Protein AF-A0A0F5IUZ1-F1 (afdb_monomer_lite)

Secondary structure (DSSP, 8-state):
-----------SPPPPS--S-HHHHHHHHH-SS--HHHHHHHHTTS-HHHHHHHHHHHHHHHHHSGGGS-HHHHHHHHHHHHH-HHHHHHHHHHHSTHHHH----S-HHHHHHHHHHHHHSSTT----HHHHHHHHHHHS---S-HHHHHHHHHH----HHHHHHHHHHHHHHHTT-

Structure (mmCIF, N/CA/C/O backbone):
data_AF-A0A0F5IUZ1-F1
#
_entry.id   AF-A0A0F5IUZ1-F1
#
loop_
_atom_site.group_PDB
_atom_site.id
_atom_site.type_symbol
_atom_site.label_atom_id
_atom_site.label_alt_id
_atom_site.label_comp_id
_atom_site.label_asym_id
_atom_site.label_entity_id
_atom_site.label_seq_id
_atom_site.pdbx_PDB_ins_code
_atom_site.Cartn_x
_atom_site.Cartn_y
_atom_site.Cartn_z
_atom_site.occupancy
_atom_site.B_iso_or_equiv
_atom_site.auth_seq_id
_atom_site.auth_comp_id
_atom_site.auth_asym_id
_atom_site.auth_atom_id
_atom_site.pdbx_PDB_model_num
ATOM 1 N N . MET A 1 1 ? -36.858 -20.975 -7.290 1.00 34.41 1 MET A N 1
ATOM 2 C CA . MET 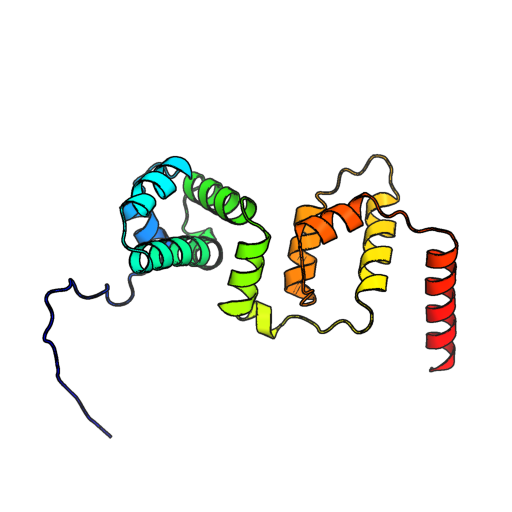A 1 1 ? -36.831 -22.093 -6.325 1.00 34.41 1 MET A CA 1
ATOM 3 C C . MET A 1 1 ? -36.578 -21.516 -4.949 1.00 34.41 1 MET A C 1
ATOM 5 O O . MET A 1 1 ? -35.555 -20.877 -4.751 1.00 34.41 1 MET A O 1
ATOM 9 N N . ALA A 1 2 ? -37.552 -21.657 -4.058 1.00 39.50 2 ALA A N 1
ATOM 10 C CA . ALA A 1 2 ? -37.449 -21.272 -2.660 1.00 39.50 2 ALA A CA 1
ATOM 11 C C . ALA A 1 2 ? -36.739 -22.374 -1.871 1.00 39.50 2 ALA A C 1
ATOM 13 O O . ALA A 1 2 ? -37.063 -23.531 -2.094 1.00 39.50 2 ALA A O 1
ATOM 14 N N . TYR A 1 3 ? -35.878 -22.007 -0.922 1.00 33.00 3 TYR A N 1
ATOM 15 C CA . TYR A 1 3 ? -35.800 -22.682 0.375 1.00 33.00 3 TYR A CA 1
ATOM 16 C C . TYR A 1 3 ? -35.392 -21.663 1.435 1.00 33.00 3 TYR A C 1
ATOM 18 O O . TYR A 1 3 ? -34.332 -21.045 1.361 1.00 33.00 3 TYR A O 1
ATOM 26 N N . GLY A 1 4 ? -36.288 -21.473 2.398 1.00 33.88 4 GLY A N 1
ATOM 27 C CA . GLY A 1 4 ? -36.003 -20.785 3.640 1.00 33.88 4 GLY A CA 1
ATOM 28 C C . GLY A 1 4 ? -35.514 -21.744 4.725 1.00 33.88 4 GLY A C 1
ATOM 29 O O . GLY A 1 4 ? -35.781 -22.940 4.684 1.00 33.88 4 GLY A O 1
ATOM 30 N N . LEU A 1 5 ? -34.919 -21.106 5.733 1.00 36.84 5 LEU A N 1
ATOM 31 C CA . LEU A 1 5 ? -35.021 -21.388 7.167 1.00 36.84 5 LEU A CA 1
ATOM 32 C C . LEU A 1 5 ? -34.214 -22.541 7.807 1.00 36.84 5 LEU A C 1
ATOM 34 O O . LEU A 1 5 ? -34.452 -23.721 7.594 1.00 36.84 5 LEU A O 1
ATOM 38 N N . LEU A 1 6 ? -33.424 -22.071 8.788 1.00 35.09 6 LEU A N 1
ATOM 39 C CA . LEU A 1 6 ? -33.091 -22.635 10.106 1.00 35.09 6 LEU A CA 1
ATOM 40 C C . LEU A 1 6 ? -31.885 -23.577 10.226 1.00 35.09 6 LEU A C 1
ATOM 42 O O . LEU A 1 6 ? -31.964 -24.768 9.966 1.00 35.09 6 LEU A O 1
ATOM 46 N N . CYS A 1 7 ? -30.833 -23.053 10.869 1.00 29.98 7 CYS A N 1
ATOM 47 C CA . CYS A 1 7 ? -30.508 -23.495 12.229 1.00 29.98 7 CYS A CA 1
ATOM 48 C C . CYS A 1 7 ? -29.722 -22.414 12.998 1.00 29.98 7 CYS A C 1
ATOM 50 O O . CYS A 1 7 ? -28.556 -22.144 12.724 1.00 29.98 7 CYS A O 1
ATOM 52 N N . ARG A 1 8 ? -30.390 -21.781 13.975 1.00 44.16 8 ARG A N 1
ATOM 53 C CA . ARG A 1 8 ? -29.777 -21.005 15.064 1.00 44.16 8 ARG A CA 1
ATOM 54 C C . ARG A 1 8 ? -29.601 -21.943 16.256 1.00 44.16 8 ARG A C 1
ATOM 56 O O . ARG A 1 8 ? -30.601 -22.273 16.881 1.00 44.16 8 ARG A O 1
ATOM 63 N N . THR A 1 9 ? -28.367 -22.246 16.647 1.00 39.78 9 THR A N 1
ATOM 64 C CA . THR A 1 9 ? -28.027 -22.605 18.035 1.00 39.78 9 THR A CA 1
ATOM 65 C C . THR A 1 9 ? -26.579 -22.220 18.319 1.00 39.78 9 THR A C 1
ATOM 67 O O . THR A 1 9 ? -25.650 -22.869 17.853 1.00 39.78 9 THR A O 1
ATOM 70 N N . GLY A 1 10 ? -26.391 -21.153 19.090 1.00 34.56 10 GLY A N 1
ATOM 71 C CA . GLY A 1 10 ? -25.088 -20.705 19.571 1.00 34.56 10 GLY A CA 1
ATOM 72 C C . GLY A 1 10 ? -25.184 -19.257 20.021 1.00 34.56 10 GLY A C 1
ATOM 73 O O . GLY A 1 10 ? -25.406 -18.371 19.204 1.00 34.56 10 GLY A O 1
ATOM 74 N N . LYS A 1 11 ? -25.085 -19.015 21.330 1.00 40.12 11 LYS A N 1
ATOM 75 C CA . LYS A 1 11 ? -25.109 -17.682 21.946 1.00 40.12 11 LYS A CA 1
ATOM 76 C C . LYS A 1 11 ? -23.834 -16.904 21.582 1.00 40.12 11 LYS A C 1
ATOM 78 O O . LYS A 1 11 ? -22.950 -16.735 22.408 1.00 40.12 11 LYS A O 1
ATOM 83 N N . GLY A 1 12 ? -23.742 -16.442 20.344 1.00 38.50 12 GLY A N 1
ATOM 84 C CA . GLY A 1 12 ? -22.903 -15.326 19.928 1.00 38.50 12 GLY A CA 1
ATOM 85 C C . GLY A 1 12 ? -23.841 -14.227 19.453 1.00 38.50 12 GLY A C 1
ATOM 86 O O . GLY A 1 12 ? -24.867 -14.527 18.838 1.00 38.50 12 GLY A O 1
ATOM 87 N N . LYS A 1 13 ? -23.553 -12.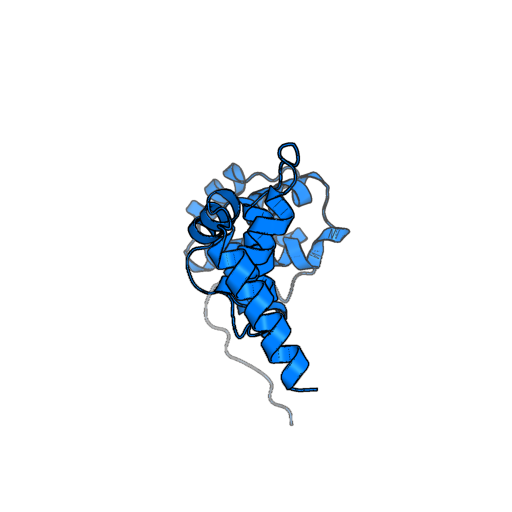960 19.769 1.00 35.97 13 LYS A N 1
ATOM 88 C CA . LYS A 1 13 ? -24.272 -11.861 19.111 1.00 35.97 13 LYS A CA 1
ATOM 89 C C . LYS A 1 13 ? -24.170 -12.095 17.595 1.00 35.97 13 LYS A C 1
ATOM 91 O O . LYS A 1 13 ? -23.072 -12.424 17.143 1.00 35.97 13 LYS A O 1
ATOM 96 N N . PRO A 1 14 ? -25.269 -11.994 16.829 1.00 40.03 14 PRO A N 1
ATOM 97 C CA . PRO A 1 14 ? -25.174 -12.087 15.381 1.00 40.03 14 PRO A CA 1
ATOM 98 C C . PRO A 1 14 ? -24.147 -11.053 14.909 1.00 40.03 14 PRO A C 1
ATOM 100 O O . PRO A 1 14 ? -24.171 -9.911 15.377 1.00 40.03 14 PRO A O 1
ATOM 103 N N . PHE A 1 15 ? -23.218 -11.470 14.044 1.00 46.25 15 PHE A N 1
ATOM 104 C CA . PHE A 1 15 ? -22.406 -10.520 13.287 1.00 46.25 15 PHE A CA 1
ATOM 105 C C . PHE A 1 15 ? -23.373 -9.520 12.641 1.00 46.25 15 PHE A C 1
ATOM 107 O O . PHE A 1 15 ? -24.397 -9.963 12.115 1.00 46.25 15 PHE A O 1
ATOM 114 N N . PRO A 1 16 ? -23.127 -8.204 12.747 1.00 46.66 16 PRO A N 1
ATOM 115 C CA . PRO A 1 16 ? -24.072 -7.220 12.245 1.00 46.66 16 PRO A CA 1
ATOM 116 C C . PRO A 1 16 ? -24.319 -7.468 10.755 1.00 46.66 16 PRO A C 1
ATOM 118 O O . PRO A 1 16 ? -23.372 -7.507 9.967 1.00 46.66 16 PRO A O 1
ATOM 121 N N . ASP A 1 17 ? -25.594 -7.655 10.400 1.00 45.12 17 ASP A N 1
ATOM 122 C CA . ASP A 1 17 ? -26.085 -7.584 9.025 1.00 45.12 17 ASP A CA 1
ATOM 123 C C . ASP A 1 17 ? -25.539 -6.285 8.419 1.00 45.12 17 ASP A C 1
ATOM 125 O O . ASP A 1 17 ? -25.783 -5.214 8.974 1.00 45.12 17 ASP A O 1
ATOM 129 N N . TRP A 1 18 ? -24.715 -6.419 7.371 1.00 45.47 18 TRP A N 1
ATOM 130 C CA . TRP A 1 18 ? -23.876 -5.385 6.744 1.00 45.47 18 TRP A CA 1
ATOM 131 C C . TRP A 1 18 ? -24.128 -3.950 7.242 1.00 45.47 18 TRP A C 1
ATOM 133 O O . TRP A 1 18 ? -25.017 -3.262 6.729 1.00 45.47 18 TRP A O 1
ATOM 143 N N . PRO A 1 19 ? -23.347 -3.466 8.224 1.00 46.97 19 PRO A N 1
ATOM 144 C CA . PRO A 1 19 ? -23.474 -2.096 8.676 1.00 46.97 19 PRO A CA 1
ATOM 145 C C . PRO A 1 19 ? -22.923 -1.192 7.572 1.00 46.97 19 PRO A C 1
ATOM 147 O O . PRO A 1 19 ? -21.853 -1.454 7.021 1.00 46.97 19 PRO A O 1
ATOM 150 N N . GLY A 1 20 ? -23.649 -0.130 7.223 1.00 61.16 20 GLY A N 1
ATOM 151 C CA . GLY A 1 20 ? -23.128 0.879 6.303 1.00 61.16 20 GLY A CA 1
ATOM 152 C C . GLY A 1 20 ? -21.751 1.384 6.742 1.00 61.16 20 GLY A C 1
ATOM 153 O O . GLY A 1 20 ? -21.530 1.492 7.939 1.00 61.16 20 GLY A O 1
ATOM 154 N N . PHE A 1 21 ? -20.880 1.704 5.778 1.00 77.69 21 PHE A N 1
ATOM 155 C CA . PHE A 1 21 ? -19.518 2.249 5.924 1.00 77.69 21 PHE A CA 1
ATOM 156 C C . PHE A 1 21 ? -18.701 1.635 7.087 1.00 77.69 21 PHE A C 1
ATOM 158 O O . PHE A 1 21 ? -18.921 1.953 8.257 1.00 77.69 21 PHE A O 1
ATOM 165 N N . MET A 1 22 ? -17.681 0.821 6.783 1.00 92.62 22 MET A N 1
ATOM 166 C CA . MET A 1 22 ? -16.716 0.290 7.771 1.00 92.62 22 MET A CA 1
ATOM 167 C C . MET A 1 22 ? -16.096 1.390 8.644 1.00 92.62 22 MET A C 1
ATOM 169 O O . MET A 1 22 ? -15.749 1.155 9.803 1.00 92.62 22 MET A O 1
ATOM 173 N N . TYR A 1 23 ? -16.060 2.620 8.140 1.00 93.06 23 TYR A N 1
ATOM 174 C CA . TYR A 1 23 ? -15.788 3.822 8.906 1.00 93.06 23 TYR A CA 1
ATOM 175 C C . TYR A 1 23 ? -16.607 3.910 10.208 1.00 93.06 23 TYR A C 1
ATOM 177 O O . TYR A 1 23 ? -16.023 4.145 11.266 1.00 93.06 23 TYR A O 1
ATOM 185 N N . LYS A 1 24 ? -17.923 3.657 10.190 1.00 93.44 24 LYS A N 1
ATOM 186 C CA . LYS A 1 24 ? -18.775 3.676 11.395 1.00 93.44 24 LYS A CA 1
ATOM 187 C C . LYS A 1 24 ? -18.351 2.621 12.410 1.00 93.44 24 LYS A C 1
ATOM 189 O O . LYS A 1 24 ? -18.243 2.932 13.592 1.00 93.44 24 LYS A O 1
ATOM 194 N N . VAL A 1 25 ? -18.030 1.412 11.949 1.00 93.88 25 VAL A N 1
ATOM 195 C CA . VAL A 1 25 ? -17.562 0.306 12.803 1.00 93.88 25 VAL A CA 1
ATOM 196 C C . VAL A 1 25 ? -16.271 0.689 13.531 1.00 93.88 25 VAL A C 1
ATOM 198 O O . VAL A 1 25 ? -16.135 0.491 14.741 1.00 93.88 25 VAL A O 1
ATOM 201 N N . ILE A 1 26 ? -15.316 1.289 12.816 1.00 94.88 26 ILE A N 1
ATOM 202 C CA . ILE A 1 26 ? -14.070 1.763 13.430 1.00 94.88 26 ILE A CA 1
ATOM 203 C C . ILE A 1 26 ? -14.350 2.962 14.338 1.00 94.88 26 ILE A C 1
ATOM 205 O O . ILE A 1 26 ? -13.728 3.075 15.397 1.00 94.88 26 ILE A O 1
ATOM 209 N N . LYS A 1 27 ? -15.294 3.837 13.968 1.00 94.75 27 LYS A N 1
ATOM 210 C CA . LYS A 1 27 ? -15.682 4.994 14.776 1.00 94.75 27 LYS A CA 1
ATOM 211 C C . LYS A 1 27 ? -16.291 4.590 16.112 1.00 94.75 27 LYS A C 1
ATOM 213 O O . LYS A 1 27 ? -15.914 5.147 17.139 1.00 94.75 27 LYS A O 1
ATOM 218 N N . GLU A 1 28 ? -17.140 3.573 16.140 1.00 94.75 28 GLU A N 1
ATOM 219 C CA . GLU A 1 28 ? -17.656 2.990 17.382 1.00 94.75 28 GLU A CA 1
ATOM 220 C C . GLU A 1 28 ? -16.530 2.381 18.229 1.00 94.75 28 GLU A C 1
ATOM 222 O O . GLU A 1 28 ? -16.471 2.576 19.449 1.00 94.75 28 GLU A O 1
ATOM 227 N N . LEU A 1 29 ? -15.571 1.704 17.587 1.00 94.56 29 LEU A N 1
ATOM 228 C CA . LEU A 1 29 ? -14.425 1.138 18.287 1.00 94.56 29 LEU A CA 1
ATOM 229 C C . LEU A 1 29 ? -13.506 2.225 18.858 1.00 94.56 29 LEU A C 1
ATOM 231 O O . LEU A 1 29 ? -13.019 2.082 19.978 1.00 94.56 29 LEU A O 1
ATOM 235 N N . LEU A 1 30 ? -13.201 3.294 18.131 1.00 95.56 30 LEU A N 1
ATOM 236 C CA . LEU A 1 30 ? -12.157 4.252 18.511 1.00 95.56 30 LEU A CA 1
ATOM 237 C C . LEU A 1 30 ? -12.699 5.568 19.085 1.00 95.56 30 LEU A C 1
ATOM 239 O O . LEU A 1 30 ? -11.934 6.280 19.738 1.00 95.56 30 LEU A O 1
ATOM 243 N N . GLY A 1 31 ? -13.993 5.856 18.969 1.00 94.19 31 GLY A N 1
ATOM 244 C CA . GLY A 1 31 ? -14.616 7.129 19.352 1.00 94.19 31 GLY A CA 1
ATOM 245 C C . GLY A 1 31 ? -14.183 8.291 18.451 1.00 94.19 31 GLY A C 1
ATOM 246 O O . GLY A 1 31 ? -13.630 8.082 17.383 1.00 94.19 31 GLY A O 1
ATOM 247 N N . GLU A 1 32 ? -14.370 9.538 18.880 1.00 91.25 32 GLU A N 1
ATOM 248 C CA . GLU A 1 32 ? -14.091 10.700 18.009 1.00 91.25 32 GLU A CA 1
ATOM 249 C C . GLU A 1 32 ? -12.611 10.875 17.629 1.00 91.25 32 GLU A C 1
ATOM 251 O O . GLU A 1 32 ? -12.307 11.326 16.533 1.00 91.25 32 GLU A O 1
ATOM 256 N N . LYS A 1 33 ? -11.673 10.495 18.509 1.00 93.31 33 LYS A N 1
ATOM 257 C CA . LYS A 1 33 ? -10.227 10.669 18.279 1.00 93.31 33 LYS A CA 1
ATOM 258 C C . LYS A 1 33 ? -9.526 9.318 18.086 1.00 93.31 33 LYS A C 1
ATOM 260 O O . LYS A 1 33 ? -9.187 8.671 19.093 1.00 93.31 33 LYS A O 1
ATOM 265 N N . PRO A 1 34 ? -9.311 8.870 16.835 1.00 96.25 34 PRO A N 1
ATOM 266 C CA . PRO A 1 34 ? -8.617 7.622 16.556 1.00 96.25 34 PRO A CA 1
ATOM 267 C C . PRO A 1 34 ? -7.107 7.763 16.784 1.00 96.25 34 PRO A C 1
ATOM 269 O O . PRO A 1 34 ? -6.524 8.834 16.649 1.00 96.25 34 PRO A O 1
ATOM 272 N N . SER A 1 35 ? -6.448 6.665 17.158 1.00 94.81 35 SER A N 1
ATOM 273 C CA . SER A 1 35 ? -4.983 6.578 17.152 1.00 94.81 35 SER A CA 1
ATOM 274 C C . SER A 1 35 ? -4.526 5.126 17.064 1.00 94.81 35 SER A C 1
ATOM 276 O O . SER A 1 35 ? -5.178 4.227 17.602 1.00 94.81 35 SER A O 1
ATOM 278 N N . GLY A 1 36 ? -3.357 4.893 16.457 1.00 93.00 36 GLY A N 1
ATOM 279 C CA . GLY A 1 36 ? -2.759 3.555 16.358 1.00 93.00 36 GLY A CA 1
ATOM 280 C C . GLY A 1 36 ? -2.542 2.890 17.720 1.00 93.00 36 GLY A C 1
ATOM 281 O O . GLY A 1 36 ? -2.789 1.697 17.881 1.00 93.00 36 GLY A O 1
ATOM 282 N N . ARG A 1 37 ? -2.164 3.668 18.745 1.00 93.56 37 ARG A N 1
ATOM 283 C CA . ARG A 1 37 ? -2.014 3.168 20.121 1.00 93.56 37 ARG A CA 1
ATOM 284 C C . ARG A 1 37 ? -3.348 2.706 20.709 1.00 93.56 37 ARG A C 1
ATOM 286 O O . ARG A 1 37 ? -3.397 1.660 21.352 1.00 93.56 37 ARG A O 1
ATOM 293 N N . LYS A 1 38 ? -4.423 3.474 20.500 1.00 94.88 38 LYS A N 1
ATOM 294 C CA . LYS A 1 38 ? -5.766 3.125 20.987 1.00 94.88 38 LYS A CA 1
ATOM 295 C C . LYS A 1 38 ? -6.299 1.886 20.278 1.00 94.88 38 LYS A C 1
ATOM 297 O O . LYS A 1 38 ? -6.811 0.998 20.954 1.00 94.88 38 LYS A O 1
ATOM 302 N N . PHE A 1 39 ? -6.121 1.815 18.960 1.00 95.69 39 PHE A N 1
ATOM 303 C CA . PHE A 1 39 ? -6.485 0.650 18.161 1.00 95.69 39 PHE A CA 1
ATOM 304 C C . PHE A 1 39 ? -5.784 -0.604 18.675 1.00 95.69 39 PHE A C 1
ATOM 306 O O . PHE A 1 39 ? -6.458 -1.538 19.096 1.00 95.69 39 PHE A O 1
ATOM 313 N N . ARG A 1 40 ? -4.450 -0.571 18.776 1.00 94.25 40 ARG A N 1
ATOM 314 C CA . ARG A 1 40 ? -3.646 -1.689 19.282 1.00 94.25 40 ARG A CA 1
ATOM 315 C C . ARG A 1 40 ? -4.085 -2.142 20.676 1.00 94.25 40 ARG A C 1
ATOM 317 O O . ARG A 1 40 ? -4.377 -3.311 20.874 1.00 94.25 40 ARG A O 1
ATOM 324 N N . LYS A 1 41 ? -4.235 -1.210 21.624 1.00 95.06 41 LYS A N 1
ATOM 325 C CA . LYS A 1 41 ? -4.659 -1.529 22.999 1.00 95.06 41 LYS A CA 1
ATOM 326 C C . LYS A 1 41 ? -6.039 -2.196 23.058 1.00 95.06 41 LYS A C 1
ATOM 328 O O . LYS A 1 41 ? -6.285 -3.010 23.948 1.00 95.06 41 LYS A O 1
ATOM 333 N N . LYS A 1 42 ? -6.963 -1.815 22.167 1.00 94.00 42 LYS A N 1
ATOM 334 C CA . LYS A 1 42 ? -8.296 -2.428 22.092 1.00 94.00 42 LYS A CA 1
ATOM 335 C C . LYS A 1 42 ? -8.236 -3.810 21.444 1.00 94.00 42 LYS A C 1
ATOM 337 O O . LYS A 1 42 ? -8.804 -4.743 22.000 1.00 94.00 42 LYS A O 1
ATOM 342 N N . THR A 1 43 ? -7.513 -3.951 20.337 1.00 92.75 43 THR A N 1
ATOM 343 C CA . THR A 1 43 ? -7.447 -5.203 19.571 1.00 92.75 43 THR A CA 1
ATOM 344 C C . THR A 1 43 ? -6.541 -6.268 20.189 1.00 92.75 43 THR A C 1
ATOM 346 O O . THR A 1 43 ? -6.763 -7.458 19.977 1.00 92.75 43 THR A O 1
ATOM 349 N N . GLU A 1 44 ? -5.565 -5.886 21.016 1.00 92.31 44 GLU A N 1
ATOM 350 C CA . GLU A 1 44 ? -4.713 -6.815 21.777 1.00 92.31 44 GLU A CA 1
ATOM 351 C C . GLU A 1 44 ? -5.509 -7.707 22.736 1.00 92.31 44 GLU A C 1
ATOM 353 O O . GLU A 1 44 ? -5.112 -8.841 22.987 1.00 92.31 44 GLU A O 1
ATOM 358 N N . ARG A 1 45 ? -6.641 -7.210 23.249 1.00 90.06 45 ARG A N 1
ATOM 359 C CA . ARG A 1 45 ? -7.509 -7.924 24.200 1.00 90.06 45 ARG A CA 1
ATOM 360 C C . ARG A 1 45 ? -8.545 -8.825 23.525 1.00 90.06 45 ARG A C 1
ATOM 362 O O . ARG A 1 45 ? -9.261 -9.535 24.222 1.00 90.06 45 ARG A O 1
ATOM 369 N N . MET A 1 46 ? -8.651 -8.747 22.202 1.00 94.50 46 MET A N 1
ATOM 370 C CA . MET A 1 46 ? -9.638 -9.467 21.400 1.00 94.50 46 MET A CA 1
ATOM 371 C C . MET A 1 46 ? -9.097 -10.818 20.938 1.00 94.50 46 MET A C 1
ATOM 373 O O . MET A 1 46 ? -7.878 -10.996 20.806 1.00 94.50 46 MET A O 1
ATOM 377 N N . ALA A 1 47 ? -10.019 -11.735 20.639 1.00 95.19 47 ALA A N 1
ATOM 378 C CA . ALA A 1 47 ? -9.699 -12.999 19.986 1.00 95.19 47 ALA A CA 1
ATOM 379 C C . ALA A 1 47 ? -9.064 -12.754 18.597 1.00 95.19 47 ALA A C 1
ATOM 381 O O . ALA A 1 47 ? -9.310 -11.704 17.989 1.00 95.19 47 ALA A O 1
ATOM 382 N N . PRO A 1 48 ? -8.242 -13.684 18.075 1.00 94.25 48 PRO A N 1
ATOM 383 C CA . PRO A 1 48 ? -7.571 -13.519 16.783 1.00 94.25 48 PRO A CA 1
ATOM 384 C C . PRO A 1 48 ? -8.520 -13.184 15.624 1.00 94.25 48 PRO A C 1
ATOM 386 O O . PRO A 1 48 ? -8.211 -12.317 14.808 1.00 94.25 48 PRO A O 1
ATOM 389 N N . GLU A 1 49 ? -9.690 -13.816 15.583 1.00 94.00 49 GLU A N 1
ATOM 390 C CA . GLU A 1 49 ? -10.698 -13.643 14.536 1.00 94.00 49 GLU A CA 1
ATOM 391 C C . GLU A 1 49 ? -11.334 -12.248 14.601 1.00 94.00 49 GLU A C 1
ATOM 393 O O . GLU A 1 49 ? -11.470 -11.562 13.589 1.00 94.00 49 GLU A O 1
ATOM 398 N N . GLU A 1 50 ? -11.658 -11.786 15.809 1.00 93.25 50 GLU A N 1
ATOM 399 C CA . GLU A 1 50 ? -12.197 -10.445 16.051 1.00 93.25 50 GLU A CA 1
ATOM 400 C C . GLU A 1 50 ? -11.157 -9.363 15.725 1.00 93.25 50 GLU A C 1
ATOM 402 O O . GLU A 1 50 ? -11.460 -8.344 15.100 1.00 93.25 50 GLU A O 1
ATOM 407 N N . ARG A 1 51 ? -9.889 -9.603 16.072 1.00 94.06 51 ARG A N 1
ATOM 408 C CA . ARG A 1 51 ? -8.781 -8.724 15.688 1.00 94.06 51 ARG A CA 1
ATOM 409 C C . ARG A 1 51 ? -8.637 -8.635 14.171 1.00 94.06 51 ARG A C 1
ATOM 411 O O . ARG A 1 51 ? -8.477 -7.530 13.653 1.00 94.06 51 ARG A O 1
ATOM 418 N N . ALA A 1 52 ? -8.686 -9.768 13.472 1.00 92.56 52 ALA A N 1
ATOM 419 C CA . ALA A 1 52 ? -8.609 -9.808 12.015 1.00 92.56 52 ALA A CA 1
ATOM 420 C C . ALA A 1 52 ? -9.769 -9.032 11.372 1.00 92.56 52 ALA A C 1
ATOM 422 O O . ALA A 1 52 ? -9.536 -8.260 10.442 1.00 92.56 52 ALA A O 1
ATOM 423 N N . PHE A 1 53 ? -10.983 -9.150 11.921 1.00 94.38 53 PHE A N 1
ATOM 424 C CA . PHE A 1 53 ? -12.139 -8.365 11.490 1.00 94.38 53 PHE A CA 1
ATOM 425 C C . PHE A 1 53 ? -11.884 -6.854 11.588 1.00 94.38 53 PHE A C 1
ATOM 427 O O . PHE A 1 53 ? -12.079 -6.140 10.608 1.00 94.38 53 PHE A O 1
ATOM 434 N N . TYR A 1 54 ? -11.392 -6.352 12.724 1.00 95.44 54 TYR A N 1
ATOM 435 C CA . TYR A 1 54 ? -11.138 -4.914 12.869 1.00 95.44 54 TYR A CA 1
ATOM 436 C C . TYR A 1 54 ? -9.970 -4.411 12.019 1.00 95.44 54 TYR A C 1
ATOM 438 O O . TYR A 1 54 ? -10.013 -3.279 11.545 1.00 95.44 54 TYR A O 1
ATOM 446 N N . VAL A 1 55 ? -8.936 -5.228 11.797 1.00 94.56 55 VAL A N 1
ATOM 447 C CA . VAL A 1 55 ? -7.860 -4.890 10.849 1.00 94.56 55 VAL A CA 1
ATOM 448 C C . VAL A 1 55 ? -8.421 -4.772 9.433 1.00 94.56 55 VAL A C 1
ATOM 450 O O . VAL A 1 55 ? -8.151 -3.783 8.754 1.00 94.56 55 VAL A O 1
ATOM 453 N N . LYS A 1 56 ? -9.250 -5.734 9.013 1.00 94.25 56 LYS A N 1
ATOM 454 C CA . LYS A 1 56 ? -9.943 -5.696 7.724 1.00 94.25 56 LYS A CA 1
ATOM 455 C C . LYS A 1 56 ? -10.826 -4.454 7.599 1.00 94.25 56 LYS A C 1
ATOM 457 O O . LYS A 1 56 ? -10.739 -3.755 6.598 1.00 94.25 56 LYS A O 1
ATOM 462 N N . ALA A 1 57 ? -11.606 -4.142 8.634 1.00 94.62 57 ALA A N 1
ATOM 463 C CA . ALA A 1 57 ? -12.463 -2.963 8.655 1.00 94.62 57 ALA A CA 1
ATOM 464 C C . ALA A 1 57 ? -11.658 -1.674 8.436 1.00 94.62 57 ALA A C 1
ATOM 466 O O . ALA A 1 57 ? -12.082 -0.837 7.648 1.00 94.62 57 ALA A O 1
ATOM 467 N N . VAL A 1 58 ? -10.482 -1.528 9.069 1.00 96.06 58 VAL A N 1
ATOM 468 C CA . VAL A 1 58 ? -9.592 -0.370 8.851 1.00 96.06 58 VAL A CA 1
ATOM 469 C C . VAL A 1 58 ? -9.170 -0.243 7.393 1.00 96.06 58 VAL A C 1
ATOM 471 O O . VAL A 1 58 ? -9.237 0.859 6.853 1.00 96.06 58 VAL A O 1
ATOM 474 N N . TYR A 1 59 ? -8.782 -1.344 6.749 1.00 95.44 59 TYR A N 1
ATOM 475 C CA . TYR A 1 59 ? -8.437 -1.315 5.332 1.00 95.44 59 TYR A CA 1
ATOM 476 C C . TYR A 1 59 ? -9.637 -0.987 4.442 1.00 95.44 59 TYR A C 1
ATOM 478 O O . TYR A 1 59 ? -9.541 -0.087 3.613 1.00 95.44 59 TYR A O 1
ATOM 486 N N . ASP A 1 60 ? -10.769 -1.665 4.630 1.00 93.69 60 ASP A N 1
ATOM 487 C CA . ASP A 1 60 ? -11.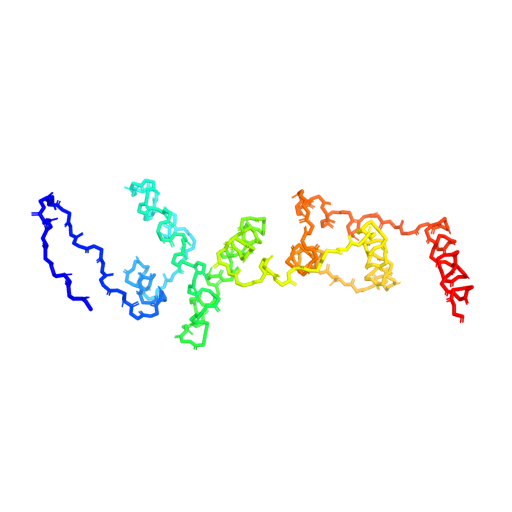986 -1.400 3.858 1.00 93.69 60 ASP A CA 1
ATOM 488 C C . ASP A 1 60 ? -12.406 0.064 3.980 1.00 93.69 60 ASP A C 1
ATOM 490 O O . ASP A 1 60 ? -12.668 0.720 2.978 1.00 93.69 60 ASP A O 1
ATOM 494 N N . ALA A 1 61 ? -12.383 0.618 5.191 1.00 94.06 61 ALA A N 1
ATOM 495 C CA . ALA A 1 61 ? -12.716 2.015 5.391 1.00 94.06 61 ALA A CA 1
ATOM 496 C C . ALA A 1 61 ? -11.709 2.939 4.686 1.00 94.06 61 ALA A C 1
ATOM 498 O O . ALA A 1 61 ? -12.114 3.904 4.041 1.00 94.06 61 ALA A O 1
ATOM 499 N N . ALA A 1 62 ? -10.406 2.641 4.765 1.00 94.12 62 ALA A N 1
ATOM 500 C CA . ALA A 1 62 ? -9.367 3.448 4.125 1.00 94.12 62 ALA A CA 1
ATOM 501 C C . ALA A 1 62 ? -9.572 3.582 2.608 1.00 94.12 62 ALA A C 1
ATOM 503 O O . ALA A 1 62 ? -9.309 4.647 2.053 1.00 94.12 62 ALA A O 1
ATOM 504 N N . PHE A 1 63 ? -10.045 2.521 1.949 1.00 89.62 63 PHE A N 1
ATOM 505 C CA . PHE A 1 63 ? -10.159 2.476 0.490 1.00 89.62 63 PHE A CA 1
ATOM 506 C C . PHE A 1 63 ? -11.577 2.703 -0.043 1.00 89.62 63 PHE A C 1
ATOM 508 O O . PHE A 1 63 ? -11.721 3.149 -1.179 1.00 89.62 63 PHE A O 1
ATOM 515 N N . CYS A 1 64 ? -12.617 2.423 0.743 1.00 90.25 64 CYS A N 1
ATOM 516 C CA . CYS A 1 64 ? -14.012 2.524 0.302 1.00 90.25 64 CYS A CA 1
ATOM 517 C C . CYS A 1 64 ? -14.766 3.706 0.922 1.00 90.25 64 CYS A C 1
ATOM 519 O O . CYS A 1 64 ? -15.696 4.214 0.303 1.00 90.25 64 CYS A O 1
ATOM 521 N N . ASP A 1 65 ? -14.345 4.190 2.094 1.00 93.06 65 ASP A N 1
ATOM 522 C CA . ASP A 1 65 ? -15.116 5.165 2.876 1.00 93.06 65 ASP A CA 1
ATOM 523 C C . ASP A 1 65 ? -14.406 6.527 2.996 1.00 93.06 65 ASP A C 1
ATOM 525 O O . ASP A 1 65 ? -14.815 7.383 3.779 1.00 93.06 65 ASP A O 1
ATOM 529 N N . TRP A 1 66 ? -13.335 6.749 2.224 1.00 92.06 66 TRP A N 1
ATOM 530 C CA . TRP A 1 66 ? -12.437 7.907 2.344 1.00 92.06 66 TRP A CA 1
ATOM 531 C C . TRP A 1 66 ? -13.155 9.267 2.341 1.00 92.06 66 TRP A C 1
ATOM 533 O O . TRP A 1 66 ? -12.808 10.168 3.113 1.00 92.06 66 TRP A O 1
ATOM 543 N N . VAL A 1 67 ? -14.164 9.428 1.480 1.00 91.06 67 VAL A N 1
ATOM 544 C CA . VAL A 1 67 ? -14.922 10.683 1.329 1.00 91.06 67 VAL A CA 1
ATOM 545 C C . VAL A 1 67 ? -15.734 11.004 2.587 1.00 91.06 67 VAL A C 1
ATOM 547 O O . VAL A 1 67 ? -15.791 12.165 2.982 1.00 91.06 67 VAL A O 1
ATOM 550 N N . GLU A 1 68 ? -16.258 9.987 3.268 1.00 90.75 68 GLU A N 1
ATOM 551 C CA . GLU A 1 68 ? -17.125 10.134 4.445 1.00 90.75 68 GLU A CA 1
ATOM 552 C C . GLU A 1 68 ? -16.345 10.320 5.760 1.00 90.75 68 GLU A C 1
ATOM 554 O O . GLU A 1 68 ? -16.919 10.684 6.788 1.00 90.75 68 GLU A O 1
ATOM 559 N N . MET A 1 69 ? -15.036 10.052 5.760 1.00 92.88 69 MET A N 1
ATOM 560 C CA . MET A 1 69 ? -14.195 10.163 6.952 1.00 92.88 69 MET A CA 1
ATOM 561 C C . MET A 1 69 ? -13.901 11.611 7.351 1.00 92.88 69 MET A C 1
ATOM 563 O O . MET A 1 69 ? -13.625 12.459 6.504 1.00 92.88 69 MET A O 1
ATOM 567 N N . THR A 1 70 ? -13.823 11.860 8.663 1.00 95.12 70 THR A N 1
ATOM 568 C CA . THR A 1 70 ? -13.185 13.080 9.185 1.00 95.12 70 THR A CA 1
ATOM 569 C C . THR A 1 70 ? -11.673 13.053 8.959 1.00 95.12 70 THR A C 1
ATOM 571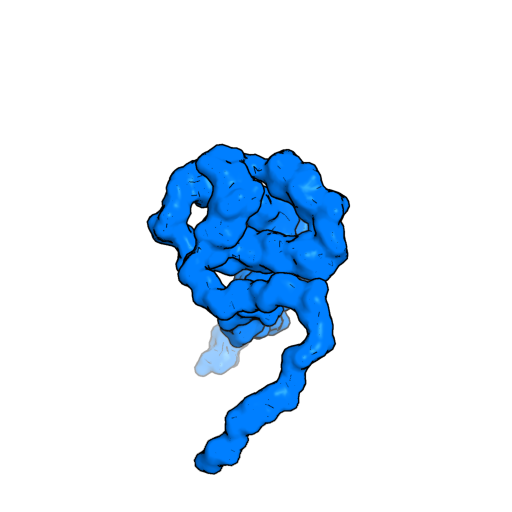 O O . THR A 1 70 ? -11.068 11.988 8.785 1.00 95.12 70 THR A O 1
ATOM 574 N N . ASP A 1 71 ? -11.036 14.219 9.017 1.00 95.81 71 ASP A N 1
ATOM 575 C CA . ASP A 1 71 ? -9.599 14.353 8.765 1.00 95.81 71 ASP A CA 1
ATOM 576 C C . ASP A 1 71 ? -8.736 13.589 9.783 1.00 95.81 71 ASP A C 1
ATOM 578 O O . ASP A 1 71 ? -7.694 13.030 9.426 1.00 95.81 71 ASP A O 1
ATOM 582 N N . GLU A 1 72 ? -9.185 13.459 11.037 1.00 96.06 72 GLU A N 1
ATOM 583 C CA . GLU A 1 72 ? -8.494 12.643 12.042 1.00 96.06 72 GLU A CA 1
ATOM 584 C C . GLU A 1 72 ? -8.506 11.159 11.670 1.00 96.06 72 GLU A C 1
ATOM 586 O O . GLU A 1 72 ? -7.512 10.456 11.868 1.00 96.06 72 GLU A O 1
ATOM 591 N N . TYR A 1 73 ? -9.620 10.677 11.114 1.00 96.44 73 TYR A N 1
ATOM 592 C CA . TYR A 1 73 ? -9.742 9.299 10.654 1.00 96.44 73 TYR A CA 1
ATOM 593 C C . TYR A 1 73 ? -8.932 9.047 9.394 1.00 96.44 73 TYR A C 1
ATOM 595 O O . TYR A 1 73 ? -8.207 8.054 9.364 1.00 96.44 73 TYR A O 1
ATOM 603 N N . ARG A 1 74 ? -8.958 9.963 8.418 1.00 96.56 74 ARG A N 1
ATOM 604 C CA . ARG A 1 74 ? -8.086 9.903 7.233 1.00 96.56 74 ARG A CA 1
ATOM 605 C C . ARG A 1 74 ? -6.614 9.831 7.628 1.00 96.56 74 ARG A C 1
ATOM 607 O O . ARG A 1 74 ? -5.886 8.968 7.148 1.00 96.56 74 ARG A O 1
ATOM 614 N N . THR A 1 75 ? -6.194 10.670 8.573 1.00 96.56 75 THR A N 1
ATOM 615 C CA . THR A 1 75 ? -4.824 10.657 9.105 1.00 96.56 75 THR A CA 1
ATOM 616 C C . THR A 1 75 ? -4.500 9.326 9.781 1.00 96.56 75 THR A C 1
ATOM 618 O O . THR A 1 75 ? -3.452 8.735 9.527 1.00 96.56 75 THR A O 1
ATOM 621 N N . PHE A 1 76 ? -5.401 8.820 10.629 1.00 96.88 76 PHE A N 1
ATOM 622 C CA . PHE A 1 76 ? -5.220 7.535 11.299 1.00 96.88 76 PHE A CA 1
ATOM 623 C C . PHE A 1 76 ? -5.086 6.373 10.309 1.00 96.88 76 PHE A C 1
ATOM 625 O O . PHE A 1 76 ? -4.146 5.588 10.444 1.00 96.88 76 PHE A O 1
ATOM 632 N N . VAL A 1 77 ? -5.997 6.251 9.337 1.00 96.12 77 VAL A N 1
ATOM 633 C CA . VAL A 1 77 ? -5.969 5.135 8.381 1.00 96.12 77 VAL A CA 1
ATOM 634 C C . VAL A 1 77 ? -4.784 5.247 7.429 1.00 96.12 77 VAL A C 1
ATOM 636 O O . VAL A 1 77 ? -4.168 4.229 7.132 1.00 96.12 77 VAL A O 1
ATOM 639 N N . LEU A 1 78 ? -4.383 6.462 7.036 1.00 95.00 78 LEU A N 1
ATOM 640 C CA . LEU A 1 78 ? -3.171 6.678 6.249 1.00 95.00 78 LEU A CA 1
ATOM 641 C C . LEU A 1 78 ? -1.934 6.195 7.014 1.00 95.00 78 LEU A C 1
ATOM 643 O O . LEU A 1 78 ? -1.175 5.380 6.503 1.00 95.00 78 LEU A O 1
ATOM 647 N N . ILE A 1 79 ? -1.761 6.620 8.270 1.00 94.88 79 ILE A N 1
ATOM 648 C CA . ILE A 1 79 ? -0.652 6.149 9.116 1.00 94.88 79 ILE A CA 1
ATOM 649 C C . ILE A 1 79 ? -0.709 4.627 9.289 1.00 94.88 79 ILE A C 1
ATOM 651 O O . ILE A 1 79 ? 0.330 3.970 9.263 1.00 94.88 79 ILE A O 1
ATOM 655 N N . PHE A 1 80 ? -1.902 4.056 9.464 1.00 95.44 80 PHE A N 1
ATOM 656 C CA . PHE A 1 80 ? -2.082 2.613 9.598 1.00 95.44 80 PHE A CA 1
ATOM 657 C C . PHE A 1 80 ? -1.605 1.867 8.344 1.00 95.44 80 PHE A C 1
ATOM 659 O O . PHE A 1 80 ? -0.769 0.972 8.456 1.00 95.44 80 PHE A O 1
ATOM 666 N N . VAL A 1 81 ? -2.065 2.279 7.160 1.00 93.62 81 VAL A N 1
ATOM 667 C CA . VAL A 1 81 ? -1.675 1.700 5.865 1.00 93.62 81 VAL A CA 1
ATOM 668 C C . VAL A 1 81 ? -0.167 1.839 5.629 1.00 93.62 81 VAL A C 1
ATOM 670 O O . VAL A 1 81 ? 0.490 0.870 5.247 1.00 93.62 81 VAL A O 1
ATOM 673 N N . CYS A 1 82 ? 0.398 3.010 5.928 1.00 91.94 82 CYS A N 1
ATOM 674 C CA . CYS A 1 82 ? 1.820 3.305 5.748 1.00 91.94 82 CYS A CA 1
ATOM 675 C C . CYS A 1 82 ? 2.728 2.658 6.810 1.00 91.94 82 CYS A C 1
ATOM 677 O O . CYS A 1 82 ? 3.946 2.634 6.641 1.00 91.94 82 CYS A O 1
ATOM 679 N N . SER A 1 83 ? 2.176 2.152 7.918 1.00 91.88 83 SER A N 1
ATOM 680 C CA . SER A 1 83 ? 2.977 1.500 8.964 1.00 91.88 83 SER A CA 1
ATOM 681 C C . SER A 1 83 ? 3.469 0.108 8.563 1.00 91.88 83 SER A C 1
ATOM 683 O O . SER A 1 83 ? 4.495 -0.343 9.068 1.00 91.88 83 SER A O 1
ATOM 685 N N . ASP A 1 84 ? 2.764 -0.549 7.639 1.00 91.38 84 ASP A N 1
ATOM 686 C CA . ASP A 1 84 ? 3.116 -1.857 7.089 1.00 91.38 84 ASP A CA 1
ATOM 687 C C . ASP A 1 84 ? 2.722 -1.915 5.606 1.00 91.38 84 ASP A C 1
ATOM 689 O O . ASP A 1 84 ? 1.668 -2.422 5.217 1.00 91.38 84 ASP A O 1
ATOM 693 N N . TRP A 1 85 ? 3.589 -1.347 4.767 1.00 92.00 85 TRP A N 1
ATOM 694 C CA . TRP A 1 85 ? 3.397 -1.270 3.318 1.00 92.00 85 TRP A CA 1
ATOM 695 C C . TRP A 1 85 ? 3.191 -2.637 2.666 1.00 92.00 85 TRP A C 1
ATOM 697 O O . TRP A 1 85 ? 2.386 -2.760 1.744 1.00 92.00 85 TRP A O 1
ATOM 707 N N . ALA A 1 86 ? 3.906 -3.661 3.140 1.00 91.88 86 ALA A N 1
ATOM 708 C CA . ALA A 1 86 ? 3.826 -5.008 2.588 1.00 91.88 86 ALA A CA 1
ATOM 709 C C . ALA A 1 86 ? 2.451 -5.625 2.857 1.00 91.88 86 ALA A C 1
ATOM 711 O O . ALA A 1 86 ? 1.797 -6.082 1.920 1.00 91.88 86 ALA A O 1
ATOM 712 N N . ARG A 1 87 ? 1.970 -5.567 4.106 1.00 92.06 87 ARG A N 1
ATOM 713 C CA . ARG A 1 87 ? 0.629 -6.056 4.448 1.00 92.06 87 ARG A CA 1
ATOM 714 C C . ARG A 1 87 ? -0.467 -5.269 3.735 1.00 92.06 87 ARG A C 1
ATOM 716 O O . ARG A 1 87 ? -1.446 -5.859 3.293 1.00 92.06 87 ARG A O 1
ATOM 723 N N . SER A 1 88 ? -0.307 -3.956 3.594 1.00 93.31 88 SER A N 1
ATOM 724 C CA . SER A 1 88 ? -1.261 -3.117 2.863 1.00 93.31 88 SER A CA 1
ATOM 725 C C . SER A 1 88 ? -1.335 -3.479 1.376 1.00 93.31 88 SER A C 1
ATOM 727 O O . SER A 1 88 ? -2.427 -3.545 0.811 1.00 93.31 88 SER A O 1
ATOM 729 N N . ALA A 1 89 ? -0.190 -3.750 0.741 1.00 92.69 89 ALA A N 1
ATOM 730 C CA . ALA A 1 89 ? -0.142 -4.167 -0.658 1.00 92.69 89 ALA A CA 1
ATOM 731 C C . ALA A 1 89 ? -0.762 -5.558 -0.842 1.00 92.69 89 ALA A C 1
ATOM 733 O O . ALA A 1 89 ? -1.555 -5.764 -1.762 1.00 92.69 89 ALA A O 1
ATOM 734 N N . ASP A 1 90 ? -0.446 -6.488 0.062 1.00 92.12 90 ASP A N 1
ATOM 735 C CA . ASP A 1 90 ? -1.034 -7.826 0.087 1.00 92.12 90 ASP A CA 1
ATOM 736 C C . ASP A 1 90 ? -2.556 -7.760 0.244 1.00 92.12 90 ASP A C 1
ATOM 738 O O . ASP A 1 90 ? -3.279 -8.361 -0.550 1.00 92.12 90 ASP A O 1
ATOM 742 N N . TYR A 1 91 ? -3.057 -6.945 1.180 1.00 93.12 91 TYR A N 1
ATOM 743 C CA . TYR A 1 91 ? -4.491 -6.733 1.375 1.00 93.12 91 TYR A CA 1
ATOM 744 C C . TYR A 1 91 ? -5.181 -6.293 0.083 1.00 93.12 91 TYR A C 1
ATOM 746 O O . TYR A 1 91 ? -6.147 -6.919 -0.355 1.00 93.12 91 TYR A O 1
ATOM 754 N N . LEU A 1 92 ? -4.664 -5.245 -0.562 1.00 92.50 92 LEU A N 1
ATOM 755 C CA . LEU A 1 92 ? -5.237 -4.718 -1.798 1.00 92.50 92 LEU A CA 1
ATOM 756 C C . LEU A 1 92 ? -5.209 -5.746 -2.933 1.00 92.50 92 LEU A C 1
ATOM 758 O O . LEU A 1 92 ? -6.182 -5.860 -3.678 1.00 92.50 92 LEU A O 1
ATOM 762 N N . ARG A 1 93 ? -4.134 -6.528 -3.060 1.00 91.06 93 ARG A N 1
ATOM 763 C CA . ARG A 1 93 ? -4.032 -7.569 -4.093 1.00 91.06 93 ARG A CA 1
ATOM 764 C C . ARG A 1 93 ? -4.973 -8.746 -3.844 1.00 91.06 93 ARG A C 1
ATOM 766 O O . ARG A 1 93 ? -5.502 -9.318 -4.792 1.00 91.06 93 ARG A O 1
ATOM 773 N N . THR A 1 94 ? -5.179 -9.121 -2.589 1.00 91.19 94 THR A N 1
ATOM 774 C CA . THR A 1 94 ? -5.945 -10.323 -2.229 1.00 91.19 94 THR A CA 1
ATOM 775 C C . THR A 1 94 ? -7.441 -10.055 -2.073 1.00 91.19 94 THR A C 1
ATOM 777 O O . THR A 1 94 ? -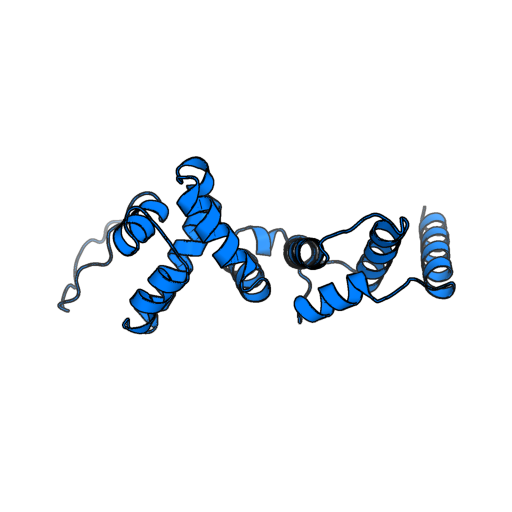8.247 -10.919 -2.414 1.00 91.19 94 THR A O 1
ATOM 780 N N . HIS A 1 95 ? -7.823 -8.864 -1.605 1.00 90.25 95 HIS A N 1
ATOM 781 C CA . HIS A 1 95 ? -9.204 -8.542 -1.228 1.00 90.25 95 HIS A CA 1
ATOM 782 C C . HIS A 1 95 ? -9.888 -7.532 -2.156 1.00 90.25 95 HIS A C 1
ATOM 784 O O . HIS A 1 95 ? -11.072 -7.253 -1.972 1.00 90.25 95 HIS A O 1
ATOM 790 N N . THR A 1 96 ? -9.187 -6.983 -3.154 1.00 89.88 96 THR A N 1
ATOM 791 C CA . THR A 1 96 ? -9.770 -6.016 -4.099 1.00 89.88 96 THR A CA 1
ATOM 792 C C . THR A 1 96 ? -9.501 -6.396 -5.552 1.00 89.88 96 THR A C 1
ATOM 794 O O . THR A 1 96 ? -8.683 -7.265 -5.859 1.00 89.88 96 THR A O 1
ATOM 797 N N . VAL A 1 97 ? -10.176 -5.705 -6.475 1.00 90.56 97 VAL A N 1
ATOM 798 C CA . VAL A 1 97 ? -9.980 -5.889 -7.920 1.00 90.56 97 VAL A CA 1
ATOM 799 C C . VAL A 1 97 ? -8.559 -5.534 -8.377 1.00 90.56 97 VAL A C 1
ATOM 801 O O . VAL A 1 97 ? -8.117 -6.041 -9.405 1.00 90.56 97 VAL A O 1
ATOM 804 N N . LEU A 1 98 ? -7.805 -4.734 -7.609 1.00 89.50 98 LEU A N 1
ATOM 805 C CA . LEU A 1 98 ? -6.452 -4.312 -7.987 1.00 89.50 98 LEU A CA 1
ATOM 806 C C . LEU A 1 98 ? -5.512 -5.496 -8.218 1.00 89.50 98 LEU A C 1
ATOM 808 O O . LEU A 1 98 ? -4.747 -5.482 -9.176 1.00 89.50 98 LEU A O 1
ATOM 812 N N . GLY A 1 99 ? -5.617 -6.568 -7.427 1.00 88.75 99 GLY A N 1
ATOM 813 C CA . GLY A 1 99 ? -4.794 -7.758 -7.660 1.00 88.75 99 GLY A CA 1
ATOM 814 C C . GLY A 1 99 ? -5.115 -8.503 -8.955 1.00 88.75 99 GLY A C 1
ATOM 815 O O . GLY A 1 99 ? -4.260 -9.212 -9.472 1.00 88.75 99 GLY A O 1
ATOM 816 N N . LYS A 1 100 ? -6.326 -8.338 -9.503 1.00 90.69 100 LYS A N 1
ATOM 817 C CA . LYS A 1 100 ? -6.710 -8.888 -10.815 1.00 90.69 100 LYS A CA 1
ATOM 818 C C . LYS A 1 100 ? -6.318 -7.977 -11.974 1.00 90.69 100 LYS A C 1
ATOM 820 O O . LYS A 1 100 ? -6.214 -8.456 -13.097 1.00 90.69 100 LYS A O 1
ATOM 825 N N . LEU A 1 101 ? -6.114 -6.690 -11.700 1.00 92.12 101 LEU A N 1
ATOM 826 C CA . LEU A 1 101 ? -5.691 -5.688 -12.678 1.00 92.12 101 LEU A CA 1
ATOM 827 C C . LEU A 1 101 ? -4.169 -5.527 -12.752 1.00 92.12 101 LEU A C 1
ATOM 829 O O . LEU A 1 101 ? -3.685 -4.843 -13.651 1.00 92.12 101 LEU A O 1
ATOM 833 N N . ALA A 1 102 ? -3.423 -6.146 -11.832 1.00 90.88 102 ALA A N 1
ATOM 834 C CA . ALA A 1 102 ? -1.969 -6.150 -11.857 1.00 90.88 102 ALA A CA 1
ATOM 835 C C . ALA A 1 102 ? -1.447 -6.657 -13.212 1.00 90.88 102 ALA A C 1
ATOM 837 O O . ALA A 1 102 ? -1.800 -7.743 -13.677 1.00 90.88 102 ALA A O 1
ATOM 838 N N . PHE A 1 103 ? -0.595 -5.856 -13.846 1.00 90.44 103 PHE A N 1
ATOM 839 C CA . PHE A 1 103 ? -0.015 -6.154 -15.142 1.00 90.44 103 PHE A CA 1
ATOM 840 C C . PHE A 1 103 ? 1.204 -7.076 -14.985 1.00 90.44 103 PHE A C 1
ATOM 842 O O . PHE A 1 103 ? 2.171 -6.687 -14.327 1.00 90.44 103 PHE A O 1
ATOM 849 N N . PRO A 1 104 ? 1.224 -8.264 -15.613 1.00 88.31 104 PRO A N 1
ATOM 850 C CA . PRO A 1 104 ? 2.367 -9.163 -15.531 1.00 88.31 104 PRO A CA 1
ATOM 851 C C . PRO A 1 104 ? 3.531 -8.622 -16.372 1.00 88.31 104 PRO A C 1
ATOM 853 O O . PRO A 1 104 ? 3.576 -8.789 -17.595 1.00 88.31 104 PRO A O 1
ATOM 856 N N . LEU A 1 105 ? 4.490 -7.962 -15.720 1.00 88.00 105 LEU A N 1
ATOM 857 C CA . LEU A 1 105 ? 5.702 -7.489 -16.385 1.00 88.00 105 LEU A CA 1
ATOM 858 C C . LEU A 1 105 ? 6.549 -8.660 -16.880 1.00 88.00 105 LEU A C 1
ATOM 860 O O . LEU A 1 105 ? 6.872 -9.572 -16.125 1.00 88.00 105 LEU A O 1
ATOM 864 N N . ARG A 1 106 ? 6.982 -8.575 -18.141 1.00 85.81 106 ARG A N 1
ATOM 865 C CA . ARG A 1 106 ? 7.952 -9.519 -18.714 1.00 85.81 106 ARG A CA 1
ATOM 866 C C . ARG A 1 106 ? 9.358 -9.315 -18.157 1.00 85.81 106 ARG A C 1
ATOM 868 O O . ARG A 1 106 ? 10.040 -10.293 -17.899 1.00 85.81 106 ARG A O 1
ATOM 875 N N . GLU A 1 107 ? 9.752 -8.057 -17.949 1.00 84.44 107 GLU A N 1
ATOM 876 C CA . GLU A 1 107 ? 11.101 -7.673 -17.507 1.00 84.44 107 GLU A CA 1
ATOM 877 C C . GLU A 1 107 ? 11.041 -6.755 -16.268 1.00 84.44 107 GLU A C 1
ATOM 87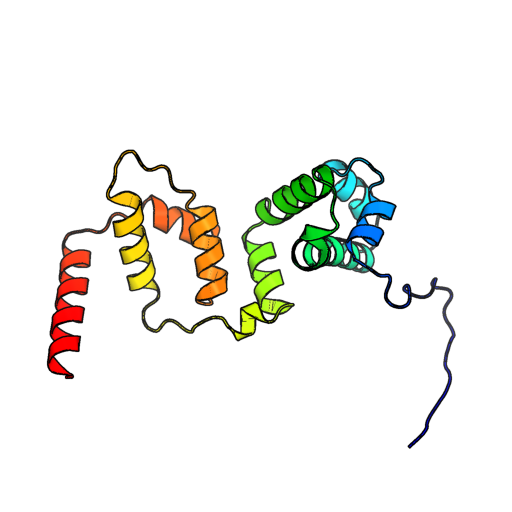9 O O . GLU A 1 107 ? 11.233 -5.538 -16.368 1.00 84.44 107 GLU A O 1
ATOM 884 N N . PRO A 1 108 ? 10.744 -7.295 -15.070 1.00 85.00 108 PRO A N 1
ATOM 885 C CA . PRO A 1 108 ? 10.541 -6.486 -13.865 1.00 85.00 108 PRO A CA 1
ATOM 886 C C . PRO A 1 108 ? 11.819 -5.774 -13.386 1.00 85.00 108 PRO A C 1
ATOM 888 O O . PRO A 1 108 ? 11.758 -4.676 -12.828 1.00 85.00 108 PRO A O 1
ATOM 891 N N . LEU A 1 109 ? 12.990 -6.379 -13.622 1.00 81.88 109 LEU A N 1
ATOM 892 C CA . LEU A 1 109 ? 14.290 -5.795 -13.272 1.00 81.88 109 LEU A CA 1
ATOM 893 C C . LEU A 1 109 ? 14.600 -4.545 -14.101 1.00 81.88 109 LEU A C 1
ATOM 895 O O . LEU A 1 109 ? 15.089 -3.560 -13.550 1.00 81.88 109 LEU A O 1
ATOM 899 N N . MET A 1 110 ? 14.264 -4.569 -15.392 1.00 80.69 110 MET A N 1
ATOM 900 C CA . MET A 1 110 ? 14.450 -3.432 -16.293 1.00 80.69 110 MET A CA 1
ATOM 901 C C . MET A 1 110 ? 13.599 -2.241 -15.883 1.00 80.69 110 MET A C 1
ATOM 903 O O . MET A 1 110 ? 14.114 -1.130 -15.784 1.00 80.69 110 MET A O 1
ATOM 907 N N . LEU A 1 111 ? 12.318 -2.470 -15.569 1.00 86.62 111 LEU A N 1
ATOM 908 C CA . LEU A 1 111 ? 11.459 -1.389 -15.091 1.00 86.62 111 LEU A CA 1
ATOM 909 C C . LEU A 1 111 ? 12.037 -0.748 -13.826 1.00 86.62 111 LEU A C 1
ATOM 911 O O . LEU A 1 111 ? 12.087 0.473 -13.729 1.00 86.62 111 LEU A O 1
ATOM 915 N N . ARG A 1 112 ? 12.504 -1.555 -12.868 1.00 86.69 112 ARG A N 1
ATOM 916 C CA . ARG A 1 112 ? 13.104 -1.032 -11.636 1.00 86.69 112 ARG A CA 1
ATOM 917 C C . ARG A 1 112 ? 14.327 -0.157 -11.924 1.00 86.69 112 ARG A C 1
ATOM 919 O O . ARG A 1 112 ? 14.432 0.915 -11.342 1.00 86.69 112 ARG A O 1
ATOM 926 N N . ARG A 1 113 ? 15.226 -0.590 -12.816 1.00 82.94 113 ARG A N 1
ATOM 927 C CA . ARG A 1 113 ? 16.408 0.192 -13.224 1.00 82.94 113 ARG A CA 1
ATOM 928 C C . ARG A 1 113 ? 16.019 1.498 -13.918 1.00 82.94 113 ARG A C 1
ATOM 930 O O . ARG A 1 113 ? 16.587 2.538 -13.605 1.00 82.94 113 ARG A O 1
ATOM 937 N N . LEU A 1 114 ? 15.011 1.461 -14.792 1.00 84.38 114 LEU A N 1
ATOM 938 C CA . LEU A 1 114 ? 14.474 2.654 -15.447 1.00 84.38 114 LEU A CA 1
ATOM 939 C C . LEU A 1 114 ? 13.882 3.642 -14.433 1.00 84.38 114 LEU A C 1
ATOM 941 O O . LEU A 1 114 ? 14.166 4.831 -14.504 1.00 84.38 114 LEU A O 1
ATOM 945 N N . LEU A 1 115 ? 13.094 3.157 -13.472 1.00 86.44 115 LEU A N 1
ATOM 946 C CA . LEU A 1 115 ? 12.539 3.990 -12.404 1.00 86.44 115 LEU A CA 1
ATOM 947 C C . LEU A 1 115 ? 13.647 4.618 -11.559 1.00 86.44 115 LEU A C 1
ATOM 949 O O . LEU A 1 115 ? 13.619 5.813 -11.302 1.00 86.44 115 LEU A O 1
ATOM 953 N N . THR A 1 116 ? 14.661 3.840 -11.186 1.00 83.00 116 THR A N 1
ATOM 954 C CA . THR A 1 116 ? 15.848 4.364 -10.508 1.00 83.00 116 THR A CA 1
ATOM 955 C C . THR A 1 116 ? 16.524 5.466 -11.328 1.00 83.00 116 THR A C 1
ATOM 957 O O . THR A 1 116 ? 16.805 6.525 -10.779 1.00 83.00 116 THR A O 1
ATOM 960 N N . LEU A 1 117 ? 16.752 5.263 -12.629 1.00 79.62 117 LEU A N 1
ATOM 961 C CA . LEU A 1 117 ? 17.344 6.274 -13.515 1.00 79.62 117 LEU A CA 1
ATOM 962 C C . LEU A 1 117 ? 16.547 7.575 -13.539 1.00 79.62 117 LEU A C 1
ATOM 964 O O . LEU A 1 117 ? 17.127 8.644 -13.390 1.00 79.62 117 LEU A O 1
ATOM 968 N N . LEU A 1 118 ? 15.233 7.474 -13.734 1.00 81.12 118 LEU A N 1
ATOM 969 C CA . LEU A 1 118 ? 14.352 8.630 -13.873 1.00 81.12 118 LEU A CA 1
ATOM 970 C C . LEU A 1 118 ? 14.238 9.420 -12.568 1.00 81.12 118 LEU A C 1
ATOM 972 O O . LEU A 1 118 ? 14.327 10.642 -12.587 1.00 81.12 118 LEU A O 1
ATOM 976 N N . GLU A 1 119 ? 14.094 8.728 -11.440 1.00 81.12 119 GLU A N 1
ATOM 977 C CA . GLU A 1 119 ? 13.845 9.364 -10.143 1.00 81.12 119 GLU A CA 1
ATOM 978 C C . GLU A 1 119 ? 15.132 9.838 -9.445 1.00 81.12 119 GLU A C 1
ATOM 980 O O . GLU A 1 119 ? 15.069 10.677 -8.553 1.00 81.12 119 GLU A O 1
ATOM 985 N N . THR A 1 120 ? 16.309 9.324 -9.833 1.00 72.88 120 THR A N 1
ATOM 986 C CA . THR A 1 120 ? 17.615 9.742 -9.272 1.00 72.88 120 THR A CA 1
ATOM 987 C C . THR A 1 120 ? 18.412 10.673 -10.189 1.00 72.88 120 THR A C 1
ATOM 989 O O . THR A 1 120 ? 19.535 11.055 -9.847 1.00 72.88 120 THR A O 1
ATOM 992 N N . TYR A 1 121 ? 17.855 11.040 -11.348 1.00 68.00 121 TYR A N 1
ATOM 993 C CA . TYR A 1 121 ? 18.524 11.900 -12.327 1.00 68.00 121 TYR A CA 1
ATOM 994 C C . TYR A 1 121 ? 18.845 13.289 -11.756 1.00 68.00 121 TYR A C 1
ATOM 996 O O . TYR A 1 121 ? 19.943 13.812 -11.961 1.00 68.00 121 TYR A O 1
ATOM 1004 N N . GLU A 1 122 ? 17.920 13.867 -10.988 1.00 69.31 122 GLU A N 1
ATOM 1005 C CA . GLU A 1 122 ? 18.127 15.139 -10.302 1.00 69.31 122 GLU A CA 1
ATOM 1006 C C . GLU A 1 122 ? 18.583 14.907 -8.860 1.00 69.31 122 GLU A C 1
ATOM 1008 O O . GLU A 1 122 ? 17.872 14.320 -8.048 1.00 69.31 122 GLU A O 1
ATOM 1013 N N . LYS A 1 123 ? 19.777 15.410 -8.517 1.00 63.41 123 LYS A N 1
ATOM 1014 C CA . LYS A 1 123 ? 20.361 15.265 -7.170 1.00 63.41 123 LYS A CA 1
ATOM 1015 C C . LYS A 1 123 ? 19.520 15.888 -6.052 1.00 63.41 123 LYS A C 1
ATOM 1017 O O . LYS A 1 123 ? 19.680 15.478 -4.906 1.00 63.41 123 LYS A O 1
ATOM 1022 N N . ASP A 1 124 ? 18.661 16.847 -6.386 1.00 66.06 124 ASP A N 1
ATOM 1023 C CA . ASP A 1 124 ? 17.880 17.624 -5.421 1.00 66.06 124 ASP A CA 1
ATOM 1024 C C . ASP A 1 124 ? 16.417 17.150 -5.306 1.00 66.06 124 ASP A C 1
ATOM 1026 O O . ASP A 1 124 ? 15.653 17.703 -4.512 1.00 66.06 124 ASP A O 1
ATOM 1030 N N . PHE A 1 125 ? 16.014 16.119 -6.060 1.00 69.75 125 PHE A N 1
ATOM 1031 C CA . PHE A 1 125 ? 14.665 15.562 -5.984 1.00 69.75 125 PHE A CA 1
ATOM 1032 C C . PHE A 1 125 ? 14.585 14.453 -4.924 1.00 69.75 125 PHE A C 1
ATOM 1034 O O . PHE A 1 125 ? 15.041 13.327 -5.126 1.00 69.75 125 PHE A O 1
ATOM 1041 N N . ASP A 1 126 ? 13.996 14.769 -3.767 1.00 71.00 126 ASP A N 1
ATOM 1042 C CA . ASP A 1 126 ? 13.721 13.781 -2.719 1.00 71.00 126 ASP A CA 1
ATOM 1043 C C . ASP A 1 126 ? 12.427 13.019 -3.037 1.00 71.00 126 ASP A C 1
ATOM 1045 O O . ASP A 1 126 ? 11.316 13.499 -2.790 1.00 71.00 126 ASP A O 1
ATOM 1049 N N . PHE A 1 127 ? 12.560 11.821 -3.609 1.00 80.94 127 PHE A N 1
ATOM 1050 C CA . PHE A 1 127 ? 11.421 10.945 -3.867 1.00 80.94 127 PHE A CA 1
ATOM 1051 C C . PHE A 1 127 ? 11.226 9.919 -2.746 1.00 80.94 127 PHE A C 1
ATOM 1053 O O . PHE A 1 127 ? 12.158 9.299 -2.222 1.00 80.94 127 PHE A O 1
ATOM 1060 N N . ASN A 1 128 ? 9.963 9.643 -2.412 1.00 87.19 128 ASN A N 1
ATOM 1061 C CA . ASN A 1 128 ? 9.643 8.596 -1.451 1.00 87.19 128 ASN A CA 1
ATOM 1062 C C . ASN A 1 128 ? 9.682 7.214 -2.125 1.00 87.19 128 ASN A C 1
ATOM 1064 O O . ASN A 1 128 ? 8.685 6.720 -2.657 1.00 87.19 128 ASN A O 1
ATOM 1068 N N . SER A 1 129 ? 10.840 6.559 -2.042 1.00 88.94 129 SER A N 1
ATOM 1069 C CA . SER A 1 129 ? 11.061 5.221 -2.606 1.00 88.94 129 SER A CA 1
ATOM 1070 C C . SER A 1 129 ? 10.084 4.150 -2.095 1.00 88.94 129 SER A C 1
ATOM 1072 O O . SER A 1 129 ? 9.809 3.192 -2.816 1.00 88.94 129 SER A O 1
ATOM 1074 N N . MET A 1 130 ? 9.516 4.305 -0.889 1.00 91.94 130 MET A N 1
ATOM 1075 C CA . MET A 1 130 ? 8.496 3.383 -0.367 1.00 91.94 130 MET A CA 1
ATOM 1076 C C . MET A 1 130 ? 7.157 3.551 -1.081 1.00 91.94 130 MET A C 1
ATOM 1078 O O . MET A 1 130 ? 6.530 2.548 -1.413 1.00 91.94 130 MET A O 1
ATOM 1082 N N . HIS A 1 131 ? 6.742 4.790 -1.365 1.00 91.38 131 HIS A N 1
ATOM 1083 C CA . HIS A 1 131 ? 5.535 5.054 -2.155 1.00 91.38 131 HIS A CA 1
ATOM 1084 C C . HIS A 1 131 ? 5.657 4.468 -3.559 1.00 91.38 131 HIS A C 1
ATOM 1086 O O . HIS A 1 131 ? 4.753 3.766 -4.014 1.00 91.38 131 HIS A O 1
ATOM 1092 N N . LEU A 1 132 ? 6.796 4.692 -4.217 1.00 91.25 132 LEU A N 1
ATOM 1093 C CA . LEU A 1 132 ? 7.032 4.153 -5.552 1.00 91.25 132 LEU A CA 1
ATOM 1094 C C . LEU A 1 132 ? 7.059 2.618 -5.548 1.00 91.25 132 LEU A C 1
ATOM 1096 O O . LEU A 1 132 ? 6.406 1.990 -6.383 1.00 91.25 132 LEU A O 1
ATOM 1100 N N . ALA A 1 133 ? 7.746 2.006 -4.578 1.00 93.06 133 ALA A N 1
ATOM 1101 C CA . ALA A 1 133 ? 7.752 0.554 -4.405 1.00 93.06 133 ALA A CA 1
ATOM 1102 C C . ALA A 1 133 ? 6.337 -0.003 -4.202 1.00 93.06 133 ALA A C 1
ATOM 1104 O O . ALA A 1 133 ? 5.964 -0.982 -4.844 1.00 93.06 133 ALA A O 1
ATOM 1105 N N . PHE A 1 134 ? 5.532 0.637 -3.352 1.00 93.38 134 PHE A N 1
ATOM 1106 C CA . PHE A 1 134 ? 4.154 0.234 -3.095 1.00 93.38 134 PHE A CA 1
ATOM 1107 C C . PHE A 1 134 ? 3.298 0.257 -4.364 1.00 93.38 134 PHE A C 1
ATOM 1109 O O . PHE A 1 134 ? 2.644 -0.737 -4.677 1.00 93.38 134 PHE A O 1
ATOM 1116 N N . ILE A 1 135 ? 3.359 1.342 -5.141 1.00 91.38 135 ILE A N 1
ATOM 1117 C CA . ILE A 1 135 ? 2.633 1.446 -6.413 1.00 91.38 135 ILE A CA 1
ATOM 1118 C C . ILE A 1 135 ? 3.104 0.368 -7.393 1.00 91.38 135 ILE A C 1
ATOM 1120 O O . ILE A 1 135 ? 2.271 -0.275 -8.028 1.00 91.38 135 ILE A O 1
ATOM 1124 N N . CYS A 1 136 ? 4.412 0.103 -7.479 1.00 92.06 136 CYS A N 1
ATOM 1125 C CA . CYS A 1 136 ? 4.936 -0.957 -8.341 1.00 92.06 136 CYS A CA 1
ATOM 1126 C C . CYS A 1 136 ? 4.381 -2.334 -7.954 1.00 92.06 136 CYS A C 1
ATOM 1128 O O . CYS A 1 136 ? 3.939 -3.089 -8.820 1.00 92.06 136 CYS A O 1
ATOM 1130 N N . PHE A 1 137 ? 4.358 -2.655 -6.658 1.00 92.56 137 PHE A N 1
ATOM 1131 C CA . PHE A 1 137 ? 3.828 -3.923 -6.148 1.00 92.56 137 PHE A CA 1
ATOM 1132 C C . PHE A 1 137 ? 2.340 -4.110 -6.455 1.00 92.56 137 PHE A C 1
ATOM 1134 O O . PHE A 1 137 ? 1.912 -5.241 -6.699 1.00 92.56 137 PHE A O 1
ATOM 1141 N N . LEU A 1 138 ? 1.565 -3.023 -6.466 1.00 92.00 138 LEU A N 1
ATOM 1142 C CA . LEU A 1 138 ? 0.152 -3.044 -6.839 1.00 92.00 138 LEU A CA 1
ATOM 1143 C C . LEU A 1 138 ? -0.048 -3.161 -8.352 1.00 92.00 138 LEU A C 1
ATOM 1145 O O . LEU A 1 138 ? -0.794 -4.023 -8.805 1.00 92.00 138 LEU A O 1
ATOM 1149 N N . ALA A 1 139 ? 0.615 -2.305 -9.129 1.00 92.06 139 ALA A N 1
ATOM 1150 C CA . ALA A 1 139 ? 0.377 -2.169 -10.562 1.00 92.06 139 ALA A CA 1
ATOM 1151 C C . ALA A 1 139 ? 0.973 -3.317 -11.380 1.00 92.06 139 ALA A C 1
ATOM 1153 O O . ALA A 1 139 ? 0.402 -3.696 -12.396 1.00 92.06 139 ALA A O 1
ATOM 1154 N N . PHE A 1 140 ? 2.106 -3.873 -10.947 1.00 91.44 140 PHE A N 1
ATOM 1155 C CA . PHE A 1 140 ? 2.875 -4.840 -11.734 1.00 91.44 140 PHE A CA 1
ATOM 1156 C C . PHE A 1 140 ? 2.992 -6.218 -11.093 1.00 91.44 140 PHE A C 1
ATOM 1158 O O . PHE A 1 140 ? 3.693 -7.091 -11.602 1.00 91.44 140 PHE A O 1
ATOM 1165 N N . GLY A 1 141 ? 2.340 -6.410 -9.948 1.00 84.81 141 GLY A N 1
ATOM 1166 C CA . GLY A 1 141 ? 2.302 -7.709 -9.300 1.00 84.81 141 GLY A CA 1
ATOM 1167 C C . GLY A 1 141 ? 3.668 -8.209 -8.820 1.00 84.81 141 GLY A C 1
ATOM 1168 O O . GLY A 1 141 ? 3.834 -9.416 -8.706 1.00 84.81 141 GLY A O 1
ATOM 1169 N N . PHE A 1 142 ? 4.638 -7.326 -8.537 1.00 85.19 142 PHE A N 1
ATOM 1170 C CA . PHE A 1 142 ? 5.943 -7.744 -8.005 1.00 85.19 142 PHE A CA 1
ATOM 1171 C C . PHE A 1 142 ? 5.776 -8.614 -6.756 1.00 85.19 142 PHE A C 1
ATOM 1173 O O . PHE A 1 142 ? 5.004 -8.273 -5.859 1.00 85.19 142 PHE A O 1
ATOM 1180 N N . ASP A 1 143 ? 6.535 -9.701 -6.684 1.00 77.88 143 ASP A N 1
ATOM 1181 C CA . ASP A 1 143 ? 6.596 -10.560 -5.507 1.00 77.88 143 ASP A CA 1
ATOM 1182 C C . ASP A 1 143 ? 7.892 -10.301 -4.723 1.00 77.88 143 ASP A C 1
ATOM 1184 O O . ASP A 1 143 ? 8.895 -9.826 -5.262 1.00 77.88 143 ASP A O 1
ATOM 1188 N N . GLY A 1 144 ? 7.878 -10.615 -3.427 1.00 81.94 144 GLY A N 1
ATOM 1189 C CA . GLY A 1 144 ? 9.042 -10.493 -2.551 1.00 81.94 144 GLY A CA 1
ATOM 1190 C C . GLY A 1 144 ? 8.938 -9.357 -1.536 1.00 81.94 144 GLY A C 1
ATOM 1191 O O . GLY A 1 144 ? 7.860 -9.009 -1.058 1.00 81.94 144 GLY A O 1
ATOM 1192 N N . ASN A 1 145 ? 10.089 -8.817 -1.134 1.00 88.69 145 ASN A N 1
ATOM 1193 C CA . ASN A 1 145 ? 10.174 -7.869 -0.027 1.00 88.69 145 ASN A CA 1
ATOM 1194 C C . ASN A 1 145 ? 10.116 -6.415 -0.530 1.00 88.69 145 ASN A C 1
ATOM 1196 O O . ASN A 1 145 ? 11.065 -5.919 -1.139 1.00 88.69 145 ASN A O 1
ATOM 1200 N N . LEU A 1 146 ? 9.014 -5.723 -0.224 1.00 92.00 146 LEU A N 1
ATOM 1201 C CA . LEU A 1 146 ? 8.783 -4.324 -0.605 1.00 92.00 146 LEU A CA 1
ATOM 1202 C C . LEU A 1 146 ? 9.853 -3.377 -0.041 1.00 92.00 146 LEU A C 1
ATOM 1204 O O . LEU A 1 146 ? 10.332 -2.498 -0.756 1.00 92.00 146 LEU A O 1
ATOM 1208 N N . GLN A 1 147 ? 10.285 -3.580 1.209 1.00 91.12 147 GLN A N 1
ATOM 1209 C CA . GLN A 1 147 ? 11.332 -2.763 1.830 1.00 91.12 147 GLN A CA 1
ATOM 1210 C C . GLN A 1 147 ? 12.660 -2.912 1.082 1.00 91.12 147 GLN A C 1
ATOM 1212 O O . GLN A 1 147 ? 13.334 -1.923 0.800 1.00 91.12 147 GLN A O 1
ATOM 1217 N N . TYR A 1 148 ? 13.019 -4.144 0.716 1.00 90.25 148 TYR A N 1
ATOM 1218 C CA . TYR A 1 148 ? 14.206 -4.418 -0.088 1.00 90.25 148 TYR A CA 1
ATOM 1219 C C . TYR A 1 148 ? 14.106 -3.771 -1.474 1.00 90.25 148 TYR A C 1
ATOM 1221 O O . TYR A 1 148 ? 15.057 -3.127 -1.914 1.00 90.25 148 TYR A O 1
ATOM 1229 N N . PHE A 1 149 ? 12.948 -3.872 -2.134 1.00 91.19 149 PHE A N 1
ATOM 1230 C CA . PHE A 1 149 ? 12.706 -3.229 -3.427 1.00 91.19 149 PHE A CA 1
ATOM 1231 C C . PHE A 1 149 ? 12.848 -1.702 -3.349 1.00 91.19 149 PHE A C 1
ATOM 1233 O O . PHE A 1 149 ? 13.519 -1.104 -4.183 1.00 91.19 149 PHE A O 1
ATOM 1240 N N . SER A 1 150 ? 12.291 -1.072 -2.313 1.00 90.69 150 SER A N 1
ATOM 1241 C CA . SER A 1 150 ? 12.444 0.366 -2.050 1.00 90.69 150 SER A CA 1
ATOM 1242 C C . SER A 1 150 ? 13.900 0.764 -1.799 1.00 90.69 150 SER A C 1
ATOM 1244 O O . SER A 1 150 ? 14.388 1.738 -2.374 1.00 90.69 150 SER A O 1
ATOM 1246 N N . CYS A 1 151 ? 14.636 -0.015 -0.998 1.00 88.69 151 CYS A N 1
ATOM 1247 C CA . CYS A 1 151 ? 16.071 0.195 -0.812 1.00 88.69 151 CYS A CA 1
ATOM 1248 C C . CYS A 1 151 ? 16.823 0.096 -2.142 1.00 88.69 151 CYS A C 1
ATOM 1250 O O . CYS A 1 151 ? 17.745 0.872 -2.381 1.00 88.69 151 CYS A O 1
ATOM 1252 N N . LYS A 1 152 ? 16.430 -0.835 -3.012 1.00 87.88 152 LYS A N 1
ATOM 1253 C CA . LYS A 1 152 ? 17.020 -0.996 -4.338 1.00 87.88 152 LYS A CA 1
ATOM 1254 C C . LYS A 1 152 ? 16.700 0.171 -5.265 1.00 87.88 152 LYS A C 1
ATOM 1256 O O . LYS A 1 152 ? 17.607 0.630 -5.942 1.00 87.88 152 LYS A O 1
ATOM 1261 N N . LEU A 1 153 ? 15.476 0.701 -5.236 1.00 87.50 153 LEU A N 1
ATOM 1262 C CA . LEU A 1 153 ? 15.110 1.903 -5.994 1.00 87.50 153 LEU A CA 1
ATOM 1263 C C . LEU A 1 153 ? 15.994 3.108 -5.643 1.00 87.50 153 LEU A C 1
ATOM 1265 O O . LEU A 1 153 ? 16.365 3.860 -6.536 1.00 87.50 153 LEU A O 1
ATOM 1269 N N . ARG A 1 154 ? 16.325 3.275 -4.356 1.00 82.81 154 ARG A N 1
ATOM 1270 C CA . ARG A 1 154 ? 17.119 4.407 -3.851 1.00 82.81 154 ARG A CA 1
ATOM 1271 C C . ARG A 1 154 ? 18.623 4.262 -4.080 1.00 82.81 154 ARG A C 1
ATOM 1273 O O . ARG A 1 154 ? 19.299 5.258 -4.311 1.00 82.81 154 ARG A O 1
ATOM 1280 N N . ASN A 1 155 ? 19.152 3.055 -3.890 1.00 80.12 155 ASN A N 1
ATOM 1281 C CA . ASN A 1 155 ? 20.596 2.849 -3.763 1.00 80.12 155 ASN A CA 1
ATOM 1282 C C . ASN A 1 155 ? 21.243 2.240 -4.997 1.00 80.12 155 ASN A C 1
ATOM 1284 O O . ASN A 1 155 ? 22.441 2.446 -5.193 1.00 80.12 155 ASN A O 1
ATOM 1288 N N . ASP A 1 156 ? 20.499 1.473 -5.797 1.00 77.38 156 ASP A N 1
ATOM 1289 C CA . ASP A 1 156 ? 21.052 1.072 -7.080 1.00 77.38 156 ASP A CA 1
ATOM 1290 C C . ASP A 1 156 ? 21.212 2.349 -7.906 1.00 77.38 156 ASP A C 1
ATOM 1292 O O . ASP A 1 156 ? 20.367 3.240 -7.879 1.00 77.38 156 ASP A O 1
ATOM 1296 N N . ARG A 1 157 ? 22.340 2.470 -8.588 1.00 69.56 157 ARG A N 1
ATOM 1297 C CA . ARG A 1 157 ? 22.527 3.470 -9.628 1.00 69.56 157 ARG A CA 1
ATOM 1298 C C . ARG A 1 157 ? 22.622 2.696 -10.910 1.00 69.56 157 ARG A C 1
ATOM 1300 O O . ARG A 1 157 ? 23.304 1.674 -10.930 1.00 69.56 157 ARG A O 1
ATOM 1307 N N . ALA A 1 158 ? 21.945 3.180 -11.936 1.00 67.94 158 ALA A N 1
ATOM 1308 C CA . ALA A 1 158 ? 22.209 2.630 -13.241 1.00 67.94 158 ALA A CA 1
ATOM 1309 C C . ALA A 1 158 ? 23.651 2.926 -13.623 1.00 67.94 158 ALA A C 1
ATOM 1311 O O . ALA A 1 158 ? 24.140 4.051 -13.457 1.00 67.94 158 ALA A O 1
ATOM 1312 N N . ASP A 1 159 ? 24.326 1.891 -14.083 1.00 71.19 159 ASP A N 1
ATOM 1313 C CA . ASP A 1 159 ? 25.664 1.999 -14.621 1.00 71.19 159 ASP A CA 1
ATOM 1314 C C . ASP A 1 159 ? 25.619 2.109 -16.151 1.00 71.19 159 ASP A C 1
ATOM 1316 O O . ASP A 1 159 ? 24.570 2.288 -16.778 1.00 71.19 159 ASP A O 1
ATOM 1320 N N . ARG A 1 160 ? 26.801 2.104 -16.764 1.00 76.25 160 ARG A N 1
ATOM 1321 C CA . ARG A 1 160 ? 26.924 2.201 -18.217 1.00 76.25 160 ARG A CA 1
ATOM 1322 C C . ARG A 1 160 ? 26.309 0.986 -18.915 1.00 76.25 160 ARG A C 1
ATOM 1324 O O . ARG A 1 160 ? 25.741 1.156 -19.992 1.00 76.25 160 ARG A O 1
ATOM 1331 N N . ASP A 1 161 ? 26.398 -0.183 -18.292 1.00 77.31 161 ASP A N 1
ATOM 1332 C CA . ASP A 1 161 ? 25.895 -1.440 -18.840 1.00 77.31 161 ASP A CA 1
ATOM 1333 C C . ASP A 1 161 ? 24.361 -1.414 -18.856 1.00 77.31 161 ASP A C 1
ATOM 1335 O O . ASP A 1 161 ? 23.745 -1.796 -19.845 1.00 77.31 161 ASP A O 1
ATOM 1339 N N . ASP A 1 162 ? 23.734 -0.838 -17.826 1.00 73.56 162 ASP A N 1
ATOM 1340 C CA . ASP A 1 162 ? 22.285 -0.623 -17.783 1.00 73.56 162 ASP A CA 1
ATOM 1341 C C . ASP A 1 162 ? 21.776 0.276 -18.922 1.00 73.56 162 ASP A C 1
ATOM 1343 O O . ASP A 1 162 ? 20.709 0.029 -19.490 1.00 73.56 162 ASP A O 1
ATOM 1347 N N . ILE A 1 163 ? 22.529 1.321 -19.275 1.00 76.88 163 ILE A N 1
ATOM 1348 C CA . ILE A 1 163 ? 22.192 2.203 -20.403 1.00 76.88 163 ILE A CA 1
ATOM 1349 C C . ILE A 1 163 ? 22.368 1.456 -21.731 1.00 76.88 163 ILE A C 1
ATOM 1351 O O . ILE A 1 163 ? 21.515 1.555 -22.615 1.00 76.88 163 ILE A O 1
ATOM 1355 N N . GLU A 1 164 ? 23.444 0.681 -21.866 1.00 83.12 164 GLU A N 1
ATOM 1356 C CA . GLU A 1 164 ? 23.716 -0.121 -23.059 1.00 83.12 164 GLU A CA 1
ATOM 1357 C C . GLU A 1 164 ? 22.653 -1.213 -23.271 1.00 83.12 164 GLU A C 1
ATOM 1359 O O . GLU A 1 164 ? 22.164 -1.391 -24.391 1.00 83.12 164 GLU A O 1
ATOM 1364 N N . ASP A 1 165 ? 22.210 -1.878 -22.202 1.00 81.38 165 ASP A N 1
ATOM 1365 C CA . ASP A 1 165 ? 21.105 -2.839 -22.218 1.00 81.38 165 ASP A CA 1
ATOM 1366 C C . ASP A 1 165 ? 19.806 -2.193 -22.728 1.00 81.38 165 ASP A C 1
ATOM 1368 O O . ASP A 1 165 ? 19.135 -2.743 -23.610 1.00 81.38 165 ASP A O 1
ATOM 1372 N N . LEU A 1 166 ? 19.468 -0.991 -22.242 1.00 77.00 166 LEU A N 1
ATOM 1373 C CA . LEU A 1 166 ? 18.288 -0.242 -22.694 1.00 77.00 166 LEU A CA 1
ATOM 1374 C C . LEU A 1 166 ? 18.382 0.148 -24.179 1.00 77.00 166 LEU A C 1
ATOM 1376 O O . LEU A 1 166 ? 17.405 0.012 -24.927 1.00 77.00 166 LEU A O 1
ATOM 1380 N N . GLU A 1 167 ? 19.552 0.591 -24.644 1.00 81.62 167 GLU A N 1
ATOM 1381 C CA . GLU A 1 167 ? 19.784 0.895 -26.060 1.00 81.62 167 GLU A CA 1
ATOM 1382 C C . GLU A 1 167 ? 19.693 -0.350 -26.949 1.00 81.62 167 GLU A C 1
ATOM 1384 O O . GLU A 1 167 ? 19.138 -0.301 -28.054 1.00 81.62 167 GLU A O 1
ATOM 1389 N N . ASN A 1 168 ? 20.213 -1.482 -26.479 1.00 83.62 168 ASN A N 1
ATOM 1390 C CA . ASN A 1 168 ? 20.161 -2.748 -27.198 1.00 83.62 168 ASN A CA 1
ATOM 1391 C C . ASN A 1 168 ? 18.722 -3.260 -27.327 1.00 83.62 168 ASN A C 1
ATOM 1393 O O . ASN A 1 168 ? 18.324 -3.701 -28.412 1.00 83.62 168 ASN A O 1
ATOM 1397 N N . MET A 1 169 ? 17.903 -3.119 -26.281 1.00 76.56 169 MET A N 1
ATOM 1398 C CA . MET A 1 169 ? 16.470 -3.428 -26.348 1.00 76.56 169 MET A CA 1
ATOM 1399 C C . MET A 1 169 ? 15.736 -2.545 -27.354 1.00 76.56 169 MET A C 1
ATOM 1401 O O . MET A 1 169 ? 14.928 -3.051 -28.138 1.00 76.56 169 MET A O 1
ATOM 1405 N N . ARG A 1 170 ? 16.044 -1.242 -27.389 1.00 79.56 170 ARG A N 1
ATOM 1406 C CA . ARG A 1 170 ? 15.485 -0.324 -28.390 1.00 79.56 170 ARG A CA 1
ATOM 1407 C C . ARG A 1 170 ? 15.816 -0.787 -29.813 1.00 79.56 170 ARG A C 1
ATOM 1409 O O . ARG A 1 170 ? 14.903 -0.935 -30.626 1.00 79.56 170 ARG A O 1
ATOM 1416 N N . LYS A 1 171 ? 17.090 -1.078 -30.099 1.00 85.62 171 LYS A N 1
ATOM 1417 C CA . LYS A 1 171 ? 17.543 -1.575 -31.415 1.00 85.62 171 LYS A CA 1
ATOM 1418 C C . LYS A 1 171 ? 16.863 -2.894 -31.793 1.00 85.62 171 LYS A C 1
ATOM 1420 O O . LYS A 1 171 ? 16.518 -3.109 -32.953 1.00 85.62 171 LYS A O 1
ATOM 1425 N N . TRP A 1 172 ? 16.663 -3.793 -30.829 1.00 79.31 172 TRP A N 1
ATOM 1426 C CA . TRP A 1 172 ? 15.956 -5.053 -31.055 1.00 79.31 172 TRP A CA 1
ATOM 1427 C C . TRP A 1 172 ? 14.469 -4.846 -31.376 1.00 79.31 172 TRP A C 1
ATOM 1429 O O . TRP A 1 172 ? 13.938 -5.512 -32.264 1.00 79.31 172 TRP A O 1
ATOM 1439 N N . ALA A 1 173 ? 13.802 -3.905 -30.704 1.00 78.38 173 ALA A N 1
ATOM 1440 C CA . ALA A 1 173 ? 12.404 -3.574 -30.968 1.00 78.38 173 ALA A CA 1
ATOM 1441 C C . ALA A 1 173 ? 12.208 -2.917 -32.346 1.00 78.38 173 ALA A C 1
ATOM 1443 O O . ALA A 1 173 ? 11.236 -3.222 -33.035 1.00 78.38 173 ALA A O 1
ATOM 1444 N N . GLU A 1 174 ? 13.141 -2.061 -32.771 1.00 83.56 174 GLU A N 1
ATOM 1445 C CA . GLU A 1 174 ? 13.133 -1.427 -34.098 1.00 83.56 174 GLU A CA 1
ATOM 1446 C C . GLU A 1 174 ? 13.273 -2.454 -35.234 1.00 83.56 174 GLU A C 1
ATOM 1448 O O . GLU A 1 174 ? 12.619 -2.309 -36.259 1.00 83.56 174 GLU A O 1
ATOM 1453 N N . LYS A 1 175 ? 14.033 -3.540 -35.032 1.00 81.44 175 LYS A N 1
ATOM 1454 C CA . LYS A 1 175 ? 14.178 -4.641 -36.009 1.00 81.44 175 LYS A CA 1
ATOM 1455 C C . LYS A 1 175 ? 12.941 -5.536 -36.163 1.00 81.44 175 LYS A C 1
ATOM 1457 O O . LYS A 1 175 ? 12.925 -6.387 -37.047 1.00 81.44 175 LYS A O 1
ATOM 1462 N N . ARG A 1 176 ? 11.954 -5.420 -35.270 1.00 73.31 176 ARG A N 1
ATOM 1463 C CA . ARG A 1 176 ? 10.712 -6.216 -35.294 1.00 73.31 176 ARG A CA 1
ATOM 1464 C C . ARG A 1 176 ? 9.528 -5.496 -35.941 1.00 73.31 176 ARG A C 1
ATOM 1466 O O . ARG A 1 176 ? 8.475 -6.117 -36.077 1.00 73.31 176 ARG A O 1
ATOM 1473 N N . LYS A 1 177 ? 9.685 -4.215 -36.271 1.00 53.41 177 LYS A N 1
ATOM 1474 C CA . LYS A 1 177 ? 8.739 -3.461 -37.098 1.00 53.41 177 LYS A CA 1
ATOM 1475 C C . LYS A 1 177 ? 9.055 -3.677 -38.570 1.00 53.41 177 LYS A C 1
ATOM 1477 O O . LYS A 1 177 ? 8.078 -3.680 -39.345 1.00 53.41 177 LYS A O 1
#

Foldseek 3Di:
DDDDDDDDDDPDDPDDPDDPALLVVVCVQAPPARAPVSLCVSLVPDDPVVSVVNLLSLLCNQPPVCVVDDPNSVVRSVCVCVVCLPVNLVCCLPPHCLVVQAAADPCLVLVLQVLLCVQPVDVPRDDQLLVVLSVCCRRHVDDDDSVVSSVCSDPDHDDPVSVVVVVVVVVVVVVVD

Organism: NCBI:txid1203610

pLDDT: mean 82.63, std 17.04, range [29.98, 96.88]

Sequence (177 aa):
MAYGLLCRTGKGKPFPDWPGFMYKVIKELLGEKPSGRKFRKKTERMAPEERAFYVKAVYDAAFCDWVEMTDEYRTFVLIFVCSDWARSADYLRTHTVLGKLAFPLREPLMLRRLLTLLETYEKDFDFNSMHLAFICFLAFGFDGNLQYFSCKLRNDRADRDDIEDLENMRKWAEKRK

Radius of gyration: 22.3 Å; chains: 1; bounding box: 64×41×61 Å